Protein AF-A0A925MIE5-F1 (afdb_monomer)

Secondary structure (DSSP, 8-state):
--PPPP-------------------------TTSPP-HHHHHHHHHHHHHHHHHHHHHHHH-HHHHHHHHH-HHHHHHHHS-----TT------PPPP--STT---EEETTTTEEE-PPPP---PPPPP--GGGHHHHHHHHHHTTTT-TTT--

Sequence (154 aa):
MAAPPKDERFSNTRPFGTGHGHGHEPGHNIDPAAAENPLVGLEGAMAWQYAWTSAIALAWSDAKMKKELIDDPHRFFKVYTNYILPTGIQLTVKEMEKHDTAGDATGWDPDNKIWYLQKTELTMYIPTPPPLEQHAVALAAYSATARAYPFTGC

pLDDT: mean 75.07, std 22.18, range [30.53, 98.06]

Foldseek 3Di:
DDDDDDDDDDDDDDDDDDDDDDDDPPDPPLPLPDPDDVVLLVVLVVLVVQLVVQLVVQVVVDVVSVVCCQVPVQVSSCPPSVDHQPPPDDDHDDDDDQDPPPPQGAAADPVVRDGRHDDDDDDDDDDDQDDPVCRVVVVSSVVSVCSVPNRRRD

Mean predicted aligned error: 14.1 Å

Radius of gyration: 26.93 Å; Cα contacts (8 Å, |Δi|>4): 94; chains: 1; bounding box: 46×50×92 Å

Structure (mmCIF, N/CA/C/O backbone):
data_AF-A0A925MIE5-F1
#
_entry.id   AF-A0A925MIE5-F1
#
loop_
_atom_site.group_PDB
_atom_site.id
_atom_site.type_symbol
_atom_site.label_atom_id
_atom_site.label_alt_id
_atom_site.label_comp_id
_atom_site.label_asym_id
_atom_site.label_entity_id
_atom_site.label_seq_id
_atom_site.pdbx_PDB_ins_code
_atom_site.Cartn_x
_atom_site.Cartn_y
_atom_site.Cartn_z
_atom_site.occupancy
_atom_site.B_iso_or_equiv
_atom_site.auth_seq_id
_atom_site.auth_comp_id
_atom_site.auth_asym_id
_atom_site.auth_atom_id
_atom_site.pdbx_PDB_model_num
ATOM 1 N N . MET A 1 1 ? -20.460 16.692 -66.669 1.00 41.38 1 MET A N 1
ATOM 2 C CA . MET A 1 1 ? -20.826 15.275 -66.877 1.00 41.38 1 MET A CA 1
ATOM 3 C C . MET A 1 1 ? -19.730 14.623 -67.701 1.00 41.38 1 MET A C 1
ATOM 5 O O . MET A 1 1 ? -19.607 14.947 -68.871 1.00 41.38 1 MET A O 1
ATOM 9 N N . ALA A 1 2 ? -18.909 13.775 -67.088 1.00 40.62 2 ALA A N 1
ATOM 10 C CA . ALA A 1 2 ? -17.980 12.894 -67.787 1.00 40.62 2 ALA A CA 1
ATOM 11 C C . ALA A 1 2 ? -17.962 11.572 -67.011 1.00 40.62 2 ALA A C 1
ATOM 13 O O . ALA A 1 2 ? -17.614 11.552 -65.833 1.00 40.62 2 ALA A O 1
ATOM 14 N N . ALA A 1 3 ? -18.458 10.510 -67.640 1.00 41.94 3 ALA A N 1
ATOM 15 C CA . ALA A 1 3 ? -18.497 9.165 -67.083 1.00 41.94 3 ALA A CA 1
ATOM 16 C C . ALA A 1 3 ? -17.190 8.423 -67.423 1.00 41.94 3 ALA A C 1
ATOM 18 O O . ALA A 1 3 ? -16.730 8.544 -68.560 1.00 41.94 3 ALA A O 1
ATOM 19 N N . PRO A 1 4 ? -16.611 7.631 -66.507 1.00 56.94 4 PRO A N 1
ATOM 20 C CA . PRO A 1 4 ? -15.574 6.658 -66.846 1.00 56.94 4 PRO A CA 1
ATOM 21 C C . PRO A 1 4 ? -16.188 5.286 -67.206 1.00 56.94 4 PRO A C 1
ATOM 23 O O . PRO A 1 4 ? -17.195 4.897 -66.603 1.00 56.94 4 PRO A O 1
ATOM 26 N N . PRO A 1 5 ? -15.609 4.520 -68.152 1.00 47.88 5 PRO A N 1
ATOM 27 C CA . PRO A 1 5 ? -16.002 3.137 -68.383 1.00 47.88 5 PRO A CA 1
ATOM 28 C C . PRO A 1 5 ? -15.209 2.115 -67.541 1.00 47.88 5 PRO A C 1
ATOM 30 O O . PRO A 1 5 ? -14.056 2.319 -67.174 1.00 47.88 5 PRO A O 1
ATOM 33 N N . LYS A 1 6 ? -15.941 1.027 -67.274 1.00 41.19 6 LYS A N 1
ATOM 34 C CA . LYS A 1 6 ? -15.707 -0.274 -66.606 1.00 41.19 6 LYS A CA 1
ATOM 35 C C . LYS A 1 6 ? -14.561 -1.069 -67.283 1.00 41.19 6 LYS A C 1
ATOM 37 O O . LYS A 1 6 ? -14.204 -0.711 -68.396 1.00 41.19 6 LYS A O 1
ATOM 42 N N . ASP A 1 7 ? -13.973 -2.168 -66.807 1.00 41.94 7 ASP A N 1
ATOM 43 C CA . ASP A 1 7 ? -14.266 -3.228 -65.823 1.00 41.94 7 ASP A CA 1
ATOM 44 C C . ASP A 1 7 ? -13.000 -4.140 -65.751 1.00 41.94 7 ASP A C 1
ATOM 46 O O . ASP A 1 7 ? -12.154 -4.019 -66.631 1.00 41.94 7 ASP A O 1
ATOM 50 N N . GLU A 1 8 ? -12.929 -5.069 -64.781 1.00 42.31 8 GLU A N 1
ATOM 51 C CA . GLU A 1 8 ? -12.207 -6.383 -64.750 1.00 42.31 8 GLU A CA 1
ATOM 52 C C . GLU A 1 8 ? -11.556 -6.650 -63.371 1.00 42.31 8 GLU A C 1
ATOM 54 O O . GLU A 1 8 ? -10.466 -6.186 -63.065 1.00 42.31 8 GLU A O 1
ATOM 59 N N . ARG A 1 9 ? -12.280 -7.156 -62.363 1.00 34.22 9 ARG A N 1
ATOM 60 C CA . ARG A 1 9 ? -12.674 -8.555 -62.072 1.00 34.22 9 ARG A CA 1
ATOM 61 C C . ARG A 1 9 ? -11.533 -9.565 -61.803 1.00 34.22 9 ARG A C 1
ATOM 63 O O . ARG A 1 9 ? -10.894 -10.062 -62.712 1.00 34.22 9 ARG A O 1
ATOM 70 N N . PHE A 1 10 ? -11.493 -9.969 -60.523 1.00 32.59 10 PHE A N 1
ATOM 71 C CA . PHE A 1 10 ? -11.161 -11.283 -59.941 1.00 32.59 10 PHE A CA 1
ATOM 72 C C . PHE A 1 10 ? -9.765 -11.894 -60.151 1.00 32.59 10 PHE A C 1
A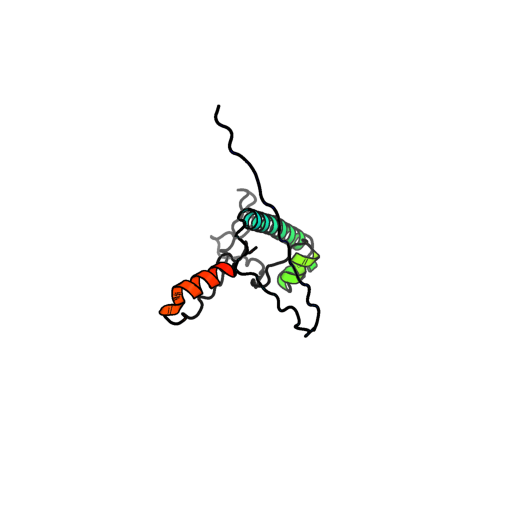TOM 74 O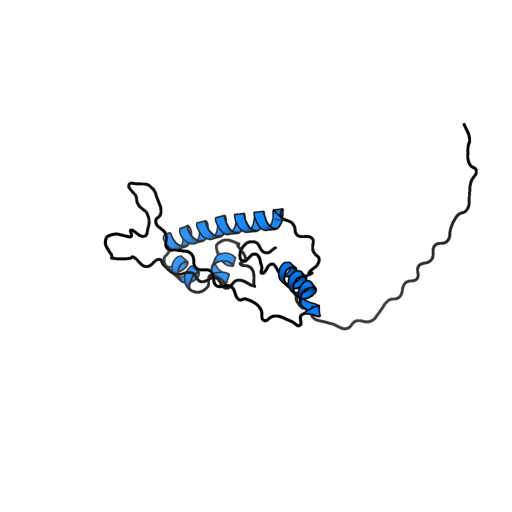 O . PHE A 1 10 ? -9.453 -12.417 -61.213 1.00 32.59 10 PHE A O 1
ATOM 81 N N . SER A 1 11 ? -9.057 -12.118 -59.037 1.00 36.72 11 SER A N 1
ATOM 82 C CA . SER A 1 11 ? -8.734 -13.495 -58.630 1.00 36.72 11 SER A CA 1
ATOM 83 C C . SER A 1 11 ? -8.420 -13.608 -57.142 1.00 36.72 11 SER A C 1
ATOM 85 O O . SER A 1 11 ? -7.746 -12.781 -56.537 1.00 36.72 11 SER A O 1
ATOM 87 N N . ASN A 1 12 ? -9.004 -14.651 -56.574 1.00 38.72 12 ASN A N 1
ATOM 88 C CA . ASN A 1 12 ? -9.113 -14.996 -55.175 1.00 38.72 12 ASN A CA 1
ATOM 89 C C . ASN A 1 12 ? -8.343 -16.311 -55.010 1.00 38.72 12 ASN A C 1
ATOM 91 O O . ASN A 1 12 ? -8.727 -17.292 -55.641 1.00 38.72 12 ASN A O 1
ATOM 95 N N . THR A 1 13 ? -7.294 -16.359 -54.190 1.00 39.31 13 THR A N 1
ATOM 96 C CA . THR A 1 13 ? -6.645 -17.631 -53.822 1.00 39.31 13 THR A CA 1
ATOM 97 C C . THR A 1 13 ? -6.030 -17.538 -52.430 1.00 39.31 13 THR A C 1
ATOM 99 O O . THR A 1 13 ? -4.982 -16.930 -52.233 1.00 39.31 13 THR A O 1
ATOM 102 N N . ARG A 1 14 ? -6.692 -18.184 -51.464 1.00 41.56 14 ARG A N 1
ATOM 103 C CA . ARG A 1 14 ? -6.049 -18.772 -50.278 1.00 41.56 14 ARG A CA 1
ATOM 104 C C . ARG A 1 14 ? -5.520 -20.162 -50.650 1.00 41.56 14 ARG A C 1
ATOM 106 O O . ARG A 1 14 ? -6.112 -20.808 -51.516 1.00 41.56 14 ARG A O 1
ATOM 113 N N . PRO A 1 15 ? -4.552 -20.689 -49.888 1.00 45.62 15 PRO A N 1
ATOM 114 C CA . PRO A 1 15 ? -4.732 -22.058 -49.417 1.00 45.62 15 PRO A CA 1
ATOM 115 C C . PRO A 1 15 ? -4.459 -22.229 -47.915 1.00 45.62 15 PRO A C 1
ATOM 117 O O . PRO A 1 15 ? -3.637 -21.549 -47.308 1.00 45.62 15 PRO A O 1
ATOM 120 N N . PHE A 1 16 ? -5.215 -23.164 -47.341 1.00 36.28 16 PHE A N 1
ATOM 121 C CA . PHE A 1 16 ? -5.100 -23.717 -45.995 1.00 36.28 16 PHE A CA 1
ATOM 122 C C . PHE A 1 16 ? -3.839 -24.584 -45.836 1.00 36.28 16 PHE A C 1
ATOM 124 O O . PHE A 1 16 ? -3.432 -25.259 -46.778 1.00 36.28 16 PHE A O 1
ATOM 131 N N . GLY A 1 17 ? -3.312 -24.661 -44.610 1.00 31.61 17 GLY A N 1
ATOM 132 C CA . GLY A 1 17 ? -2.352 -25.681 -44.185 1.00 31.61 17 GLY A CA 1
ATOM 133 C C . GLY A 1 17 ? -2.398 -25.882 -42.668 1.00 31.61 17 GLY A C 1
ATOM 134 O O . GLY A 1 17 ? -1.981 -25.014 -41.909 1.00 31.61 17 GLY A O 1
ATOM 135 N N . THR A 1 18 ? -2.954 -27.011 -42.233 1.00 40.09 18 THR A N 1
ATOM 136 C CA . THR A 1 18 ? -3.061 -27.474 -40.840 1.00 40.09 18 THR A CA 1
ATOM 137 C C . THR A 1 18 ? -1.852 -28.311 -40.408 1.00 40.09 18 THR A C 1
ATOM 139 O O . THR A 1 18 ? -1.501 -29.258 -41.105 1.00 40.09 18 THR A O 1
ATOM 142 N N . GLY A 1 19 ? -1.354 -28.061 -39.188 1.00 30.53 19 GLY A N 1
ATOM 143 C CA . GLY A 1 19 ? -0.902 -29.106 -38.255 1.00 30.53 19 GLY A CA 1
ATOM 144 C C . GLY A 1 19 ? 0.587 -29.146 -37.886 1.00 30.53 19 GLY A C 1
ATOM 145 O O . GLY A 1 19 ? 1.393 -29.604 -38.685 1.00 30.53 19 GLY A O 1
ATOM 146 N N . HIS A 1 20 ? 0.924 -28.805 -36.634 1.00 32.06 20 HIS A N 1
ATOM 147 C CA . HIS A 1 20 ? 1.464 -29.731 -35.613 1.00 32.06 20 HIS A CA 1
ATOM 148 C C . HIS A 1 20 ? 1.747 -28.978 -34.303 1.00 32.06 20 HIS A C 1
ATOM 150 O O . HIS A 1 20 ? 2.347 -27.907 -34.305 1.00 32.06 20 HIS A O 1
ATOM 156 N N . GLY A 1 21 ? 1.275 -29.532 -33.184 1.00 32.97 21 GLY A N 1
ATOM 157 C CA . GLY A 1 21 ? 1.416 -28.944 -31.857 1.00 32.97 21 GLY A CA 1
ATOM 158 C C . GLY A 1 21 ? 2.766 -29.233 -31.205 1.00 32.97 21 GLY A C 1
ATOM 159 O O . GLY A 1 21 ? 3.263 -30.358 -31.235 1.00 32.97 21 GLY A O 1
ATOM 160 N N . HIS A 1 22 ? 3.294 -28.225 -30.522 1.00 31.50 22 HIS A N 1
ATOM 161 C CA . HIS A 1 22 ? 4.168 -28.392 -29.370 1.00 31.50 22 HIS A CA 1
ATOM 162 C C . HIS A 1 22 ? 3.628 -27.507 -28.253 1.00 31.50 22 HIS A C 1
ATOM 164 O O . HIS A 1 22 ? 3.452 -26.303 -28.426 1.00 31.50 22 HIS A O 1
ATOM 170 N N . GLY A 1 23 ? 3.284 -28.153 -27.138 1.00 40.47 23 GLY A N 1
ATOM 171 C CA . GLY A 1 23 ? 2.843 -27.491 -25.924 1.00 40.47 23 GLY A CA 1
ATOM 172 C C . GLY A 1 23 ? 3.978 -26.643 -25.373 1.00 40.47 23 GLY A C 1
ATOM 173 O O . GLY A 1 23 ? 5.036 -27.162 -25.027 1.00 40.47 23 GLY A O 1
ATOM 174 N N . HIS A 1 24 ? 3.739 -25.343 -25.305 1.00 31.98 24 HIS A N 1
ATOM 175 C CA . HIS A 1 24 ? 4.486 -24.434 -24.460 1.00 31.98 24 HIS A CA 1
ATOM 176 C C . HIS A 1 24 ? 3.470 -23.877 -23.472 1.00 31.98 24 HIS A C 1
ATOM 178 O O . HIS A 1 24 ? 2.436 -23.341 -23.877 1.00 31.98 24 HIS A O 1
ATOM 184 N N . GLU A 1 25 ? 3.711 -24.109 -22.186 1.00 38.19 25 GLU A N 1
ATOM 185 C CA . GLU A 1 25 ? 2.941 -23.501 -21.107 1.00 38.19 25 GLU A CA 1
ATOM 186 C C . GLU A 1 25 ? 2.875 -21.986 -21.350 1.00 38.19 25 GLU A C 1
ATOM 188 O O . GLU A 1 25 ? 3.902 -21.393 -21.699 1.00 38.19 25 GLU A O 1
ATOM 193 N N . PRO A 1 26 ? 1.710 -21.327 -21.212 1.00 37.59 26 PRO A N 1
ATOM 194 C CA . PRO A 1 26 ? 1.666 -19.885 -21.331 1.00 37.59 26 PRO A CA 1
ATOM 195 C C . PRO A 1 26 ? 2.323 -19.302 -20.081 1.00 37.59 26 PRO A C 1
ATOM 197 O O . PRO A 1 26 ? 1.681 -19.061 -19.058 1.00 37.59 26 PRO A O 1
ATOM 200 N N . GLY A 1 27 ? 3.631 -19.067 -20.189 1.00 39.09 27 GLY A N 1
ATOM 201 C CA . GLY A 1 27 ? 4.285 -18.003 -19.454 1.00 39.09 27 GLY A CA 1
ATOM 202 C C . GLY A 1 27 ? 3.433 -16.747 -19.602 1.00 39.09 27 GLY A C 1
ATOM 203 O O . GLY A 1 27 ? 2.874 -16.480 -20.667 1.00 39.09 27 GLY A O 1
ATOM 204 N N . HIS A 1 28 ? 3.261 -16.037 -18.495 1.00 46.34 28 HIS A N 1
ATOM 205 C CA . HIS A 1 28 ? 2.482 -14.814 -18.412 1.00 46.34 28 HIS A CA 1
ATOM 206 C C . HIS A 1 28 ? 3.108 -13.768 -19.351 1.00 46.34 28 HIS A C 1
ATOM 208 O O . HIS A 1 28 ? 4.006 -13.027 -18.959 1.00 46.34 28 HIS A O 1
ATOM 214 N N . ASN A 1 29 ? 2.701 -13.778 -20.623 1.00 38.34 29 ASN A N 1
ATOM 215 C CA . ASN A 1 29 ? 3.110 -12.799 -21.618 1.00 38.34 29 ASN A CA 1
ATOM 216 C C . ASN A 1 29 ? 2.462 -11.478 -21.218 1.00 38.34 29 ASN A C 1
ATOM 218 O O . ASN A 1 29 ? 1.298 -11.230 -21.525 1.00 38.34 29 ASN A O 1
ATOM 222 N N . ILE A 1 30 ? 3.215 -10.655 -20.495 1.00 48.78 30 ILE A N 1
ATOM 223 C CA . ILE A 1 30 ? 2.904 -9.238 -20.370 1.00 48.78 30 ILE A CA 1
ATOM 224 C C . ILE A 1 30 ? 3.149 -8.657 -21.759 1.00 48.78 30 ILE A C 1
ATOM 226 O O . ILE A 1 30 ? 4.298 -8.570 -22.185 1.00 48.78 30 ILE A O 1
ATOM 230 N N . ASP A 1 31 ? 2.073 -8.371 -22.491 1.00 50.53 31 ASP A N 1
ATOM 231 C CA . ASP A 1 31 ? 2.124 -7.687 -23.782 1.00 50.53 31 ASP A CA 1
ATOM 232 C C . ASP A 1 31 ? 2.655 -6.260 -23.554 1.00 50.53 31 ASP A C 1
ATOM 234 O O . ASP A 1 31 ? 1.943 -5.434 -22.980 1.00 50.53 31 ASP A O 1
ATOM 238 N N . PRO A 1 32 ? 3.897 -5.943 -23.964 1.00 47.50 32 PRO A N 1
ATOM 239 C CA . PRO A 1 32 ? 4.496 -4.638 -23.705 1.00 47.50 32 PRO A CA 1
ATOM 240 C C . PRO A 1 32 ? 3.940 -3.536 -24.626 1.00 47.50 32 PR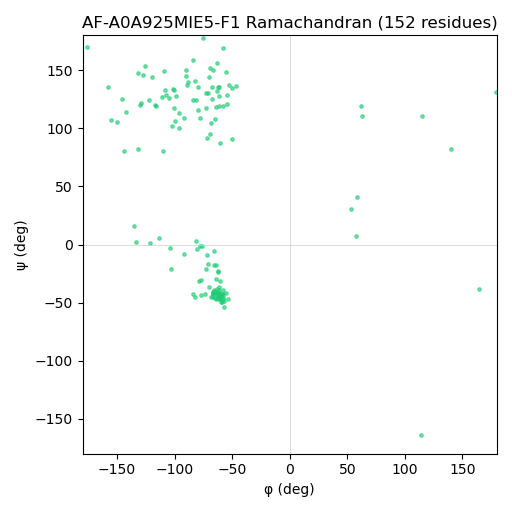O A C 1
ATOM 242 O O . PRO A 1 32 ? 4.381 -2.393 -24.524 1.00 47.50 32 PRO A O 1
ATOM 245 N N . ALA A 1 33 ? 3.031 -3.867 -25.554 1.00 44.47 33 ALA A N 1
ATOM 246 C CA . ALA A 1 33 ? 2.515 -2.960 -26.578 1.00 44.47 33 ALA A CA 1
ATOM 247 C C . ALA A 1 33 ? 1.021 -2.620 -26.424 1.00 44.47 33 ALA A C 1
ATOM 249 O O . ALA A 1 33 ? 0.469 -1.925 -27.282 1.00 44.47 33 ALA A O 1
ATOM 250 N N . ALA A 1 34 ? 0.356 -3.068 -25.353 1.00 54.62 34 ALA A N 1
ATOM 251 C CA . ALA A 1 34 ? -0.993 -2.602 -25.054 1.00 54.62 34 ALA A CA 1
ATOM 252 C C . ALA A 1 34 ? -0.952 -1.084 -24.806 1.00 54.62 34 ALA A C 1
ATOM 254 O O . ALA A 1 34 ? -0.239 -0.608 -23.926 1.00 54.62 34 ALA A O 1
ATOM 255 N N . ALA A 1 35 ? -1.680 -0.316 -25.623 1.00 56.53 35 ALA A N 1
ATOM 256 C CA . ALA A 1 35 ? -1.741 1.134 -25.489 1.00 56.53 35 ALA A CA 1
ATOM 257 C C . ALA A 1 35 ? -2.163 1.508 -24.062 1.00 56.53 35 ALA A C 1
ATOM 259 O O . ALA A 1 35 ? -3.176 1.005 -23.570 1.00 56.53 35 ALA A O 1
ATOM 260 N N . GLU A 1 36 ? -1.395 2.387 -23.411 1.00 58.44 36 GLU A N 1
ATOM 261 C CA . GLU A 1 36 ? -1.722 2.876 -22.074 1.00 58.44 36 GLU A CA 1
ATOM 262 C C . GLU A 1 36 ? -3.144 3.448 -22.076 1.00 58.44 36 GLU A C 1
ATOM 264 O O . GLU A 1 36 ? -3.464 4.368 -22.835 1.00 58.44 36 GLU A O 1
ATOM 269 N N . ASN A 1 37 ? -4.012 2.888 -21.234 1.00 68.06 37 ASN A N 1
ATOM 270 C CA . ASN A 1 37 ? -5.358 3.401 -21.047 1.00 68.06 37 ASN A CA 1
ATOM 271 C C . ASN A 1 37 ? -5.400 4.198 -19.735 1.00 68.06 37 ASN A C 1
ATOM 273 O O . ASN A 1 37 ? -5.496 3.599 -18.661 1.00 68.06 37 ASN A O 1
ATOM 277 N N . PRO A 1 38 ? -5.361 5.542 -19.786 1.00 69.12 38 PRO A N 1
ATOM 278 C CA . PRO A 1 38 ? -5.326 6.364 -18.579 1.00 69.12 38 PRO A CA 1
ATOM 279 C C . PRO A 1 38 ? -6.580 6.194 -17.710 1.00 69.12 38 PRO A C 1
ATOM 281 O O . PRO A 1 38 ? -6.523 6.436 -16.505 1.00 69.12 38 PRO A O 1
ATOM 284 N N . LEU A 1 39 ? -7.701 5.748 -18.292 1.00 75.69 39 LEU A N 1
ATOM 285 C CA . LEU A 1 39 ? -8.916 5.455 -17.535 1.00 75.69 39 LEU A CA 1
ATOM 286 C C . LEU A 1 39 ? -8.745 4.214 -16.655 1.00 75.69 39 LEU A C 1
ATOM 288 O O . LEU A 1 39 ? -9.207 4.229 -15.522 1.00 75.69 39 LEU A O 1
ATOM 292 N N . VAL A 1 40 ? -8.015 3.195 -17.117 1.00 74.31 40 VAL A N 1
ATOM 293 C CA . VAL A 1 40 ? -7.740 1.986 -16.321 1.00 74.31 40 VAL A CA 1
ATOM 294 C C . VAL A 1 40 ? -6.849 2.324 -15.124 1.00 74.31 40 VAL A C 1
ATOM 296 O O . VAL A 1 40 ? -7.117 1.885 -14.008 1.00 74.31 40 VAL A O 1
ATOM 299 N N . GLY A 1 41 ? -5.845 3.186 -15.316 1.00 74.44 41 GLY A N 1
ATOM 300 C CA . GLY A 1 41 ? -5.021 3.686 -14.211 1.00 74.44 41 GLY A CA 1
ATOM 301 C C . GLY A 1 41 ? -5.831 4.473 -13.170 1.00 74.44 41 GLY A C 1
ATOM 302 O O . GLY A 1 41 ? -5.612 4.320 -11.966 1.00 74.44 41 GLY A O 1
ATOM 303 N N . LEU A 1 42 ? -6.804 5.279 -13.617 1.00 80.94 42 LEU A N 1
ATOM 304 C CA . LEU A 1 42 ? -7.720 6.005 -12.731 1.00 80.94 42 LEU A CA 1
ATOM 305 C C . LEU A 1 42 ? -8.673 5.061 -11.983 1.00 80.94 42 LEU A C 1
ATOM 307 O O . LEU A 1 42 ? -8.851 5.206 -10.773 1.00 80.94 42 LEU A O 1
ATOM 311 N N . GLU A 1 43 ? -9.256 4.084 -12.677 1.00 83.69 43 GLU A N 1
ATOM 312 C CA . GLU A 1 43 ? -10.109 3.053 -12.078 1.00 83.69 43 GLU A CA 1
ATOM 313 C C . GLU A 1 43 ? -9.349 2.264 -11.006 1.00 83.69 43 GLU A C 1
ATOM 315 O O . GLU A 1 43 ? -9.869 2.073 -9.905 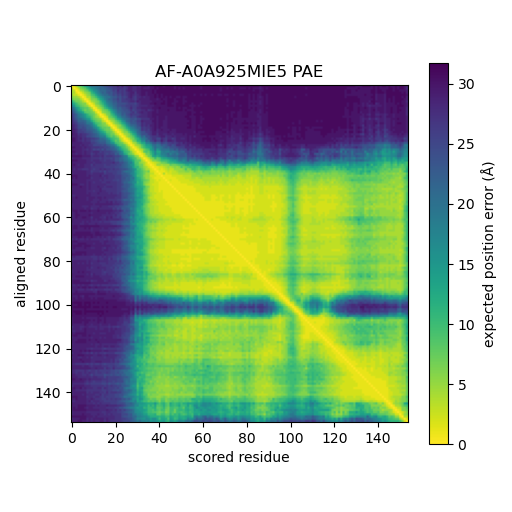1.00 83.69 43 GLU A O 1
ATOM 320 N N . GLY A 1 44 ? -8.094 1.890 -11.277 1.00 83.38 44 GLY A N 1
ATOM 321 C CA . GLY A 1 44 ? -7.211 1.239 -10.309 1.00 83.38 44 GLY A CA 1
ATOM 322 C C . GLY A 1 44 ? -6.950 2.102 -9.072 1.00 83.38 44 GLY A C 1
ATOM 323 O O . GLY A 1 44 ? -7.081 1.623 -7.943 1.00 83.38 44 GLY A O 1
ATOM 324 N N . ALA A 1 45 ? -6.671 3.396 -9.260 1.00 83.56 45 ALA A N 1
ATOM 325 C CA . ALA A 1 45 ? -6.477 4.330 -8.151 1.00 83.56 45 ALA A CA 1
ATOM 326 C C . ALA A 1 45 ? -7.735 4.461 -7.272 1.00 83.56 45 ALA A C 1
ATOM 328 O O . ALA A 1 45 ? -7.640 4.451 -6.042 1.00 83.56 45 ALA A O 1
ATOM 329 N N . MET A 1 46 ? -8.918 4.548 -7.887 1.00 88.56 46 MET A N 1
ATOM 330 C CA . MET A 1 46 ? -10.191 4.600 -7.162 1.00 88.56 46 MET A CA 1
ATOM 331 C C . MET A 1 46 ? -10.475 3.284 -6.432 1.00 88.56 46 MET A C 1
ATOM 333 O O . MET A 1 46 ? -10.839 3.298 -5.255 1.00 88.56 46 MET A O 1
ATOM 337 N N . ALA A 1 47 ? -10.268 2.144 -7.094 1.00 90.62 47 ALA A N 1
ATOM 338 C CA . ALA A 1 47 ? -10.440 0.826 -6.493 1.00 90.62 47 ALA A CA 1
ATOM 339 C C . ALA A 1 47 ? -9.534 0.650 -5.265 1.00 90.62 47 ALA A C 1
ATOM 341 O O . ALA A 1 47 ? -10.002 0.190 -4.222 1.00 90.62 47 ALA A O 1
ATOM 342 N N . TRP A 1 48 ? -8.278 1.100 -5.345 1.00 91.25 48 TRP A N 1
ATOM 343 C CA . TRP A 1 48 ? -7.363 1.115 -4.206 1.00 91.25 48 TRP A CA 1
ATOM 344 C C . TRP A 1 48 ? -7.881 1.982 -3.051 1.00 91.25 48 TRP A C 1
ATOM 346 O O . TRP A 1 48 ? -7.878 1.531 -1.906 1.00 91.25 48 TRP A O 1
ATOM 356 N N . GLN A 1 49 ? -8.371 3.196 -3.325 1.00 92.19 49 GLN A N 1
ATOM 357 C CA . GLN A 1 49 ? -8.928 4.077 -2.287 1.00 92.19 49 GLN A CA 1
ATOM 358 C C . GLN A 1 49 ? -10.094 3.415 -1.536 1.00 92.19 49 GLN A C 1
ATOM 360 O O . GLN A 1 49 ? -10.126 3.434 -0.299 1.00 92.19 49 GLN A O 1
ATOM 365 N N . TYR A 1 50 ? -11.026 2.787 -2.258 1.00 93.88 50 TYR A N 1
ATOM 366 C CA . TYR A 1 50 ? -12.143 2.060 -1.647 1.00 93.88 50 TYR A CA 1
ATOM 367 C C . TYR A 1 50 ? -11.679 0.828 -0.868 1.00 93.88 50 TYR A C 1
ATOM 369 O O . TYR A 1 50 ? -12.148 0.580 0.246 1.00 93.88 50 TYR A O 1
ATOM 377 N N . ALA A 1 51 ? -10.737 0.069 -1.423 1.00 95.62 51 ALA A N 1
ATOM 378 C CA . ALA A 1 51 ? -10.210 -1.125 -0.785 1.00 95.62 51 ALA A CA 1
ATOM 379 C C . ALA A 1 51 ? -9.474 -0.789 0.519 1.00 95.62 51 ALA A C 1
ATOM 381 O O . ALA A 1 51 ? -9.725 -1.419 1.546 1.00 95.62 51 ALA A O 1
ATOM 382 N N . TRP A 1 52 ? -8.606 0.226 0.504 1.00 95.25 52 TRP A N 1
ATOM 383 C CA . TRP A 1 52 ? -7.830 0.647 1.670 1.00 95.25 52 TRP A CA 1
ATOM 384 C C . TRP A 1 52 ? -8.720 1.185 2.795 1.00 95.25 52 TRP A C 1
ATOM 386 O O . TRP A 1 52 ? -8.582 0.777 3.948 1.00 95.25 52 TRP A O 1
ATOM 396 N N . THR A 1 53 ? -9.688 2.047 2.473 1.00 96.25 53 THR A N 1
ATOM 397 C CA . THR A 1 53 ? -10.637 2.572 3.473 1.00 96.25 53 THR A CA 1
ATOM 398 C C . THR A 1 53 ? -11.510 1.469 4.077 1.00 96.25 53 THR A C 1
ATOM 400 O O . THR A 1 53 ? -11.718 1.449 5.291 1.00 96.25 53 THR A O 1
ATOM 403 N N . SER A 1 54 ? -11.941 0.499 3.266 1.00 97.56 54 SER A N 1
ATOM 404 C CA . SER A 1 54 ? -12.663 -0.688 3.746 1.00 97.56 54 SER A CA 1
ATOM 405 C C . SER A 1 54 ? -11.791 -1.561 4.652 1.00 97.56 54 SER A C 1
ATOM 407 O O . SER A 1 54 ? -12.255 -2.023 5.693 1.00 97.56 54 SER A O 1
ATOM 409 N N . ALA A 1 55 ? -10.516 -1.750 4.302 1.00 97.69 55 ALA A N 1
ATOM 410 C CA . ALA A 1 55 ? -9.566 -2.502 5.117 1.00 97.69 55 ALA A CA 1
ATOM 411 C C . ALA A 1 55 ? -9.350 -1.858 6.494 1.00 97.69 55 ALA A C 1
ATOM 413 O O . ALA A 1 55 ? -9.370 -2.564 7.502 1.00 97.69 55 ALA A O 1
ATOM 414 N N . ILE A 1 56 ? -9.225 -0.526 6.551 1.00 96.56 56 ILE A N 1
ATOM 415 C CA . ILE A 1 56 ? -9.146 0.222 7.815 1.00 96.56 56 ILE A CA 1
ATOM 416 C C . ILE A 1 56 ? -10.404 -0.014 8.658 1.00 96.56 56 ILE A C 1
ATOM 418 O O . ILE A 1 56 ? -10.296 -0.371 9.831 1.00 96.56 56 ILE A O 1
ATOM 422 N N . ALA A 1 57 ? -11.593 0.139 8.067 1.00 97.88 57 ALA A N 1
ATOM 423 C CA . ALA A 1 57 ? -12.854 -0.059 8.780 1.00 97.88 57 ALA A CA 1
ATOM 424 C C . ALA A 1 57 ? -12.977 -1.486 9.346 1.00 97.88 57 ALA A C 1
ATOM 426 O O . ALA A 1 57 ? -13.332 -1.664 10.513 1.00 97.88 57 ALA A O 1
ATOM 427 N N . LEU A 1 58 ? -12.613 -2.500 8.553 1.00 97.94 58 LEU A N 1
ATOM 428 C CA . LEU A 1 58 ? -12.594 -3.898 8.987 1.00 97.94 58 LEU A CA 1
ATOM 429 C C . LEU A 1 58 ? -11.598 -4.125 10.131 1.00 97.94 58 LEU A C 1
ATOM 431 O O . LEU A 1 58 ? -11.960 -4.731 11.141 1.00 97.94 58 LEU A O 1
ATOM 435 N N . ALA A 1 59 ? -10.382 -3.589 10.019 1.00 97.56 59 ALA A N 1
ATOM 436 C CA . ALA A 1 59 ? -9.351 -3.700 11.048 1.00 97.56 59 ALA A CA 1
ATOM 437 C C . ALA A 1 59 ? -9.728 -2.998 12.366 1.00 97.56 59 ALA A C 1
ATOM 439 O O . ALA A 1 59 ? -9.289 -3.420 13.438 1.00 97.56 59 ALA A O 1
ATOM 440 N N . TRP A 1 60 ? -10.537 -1.937 12.315 1.00 95.81 60 TRP A N 1
ATOM 441 C CA . TRP A 1 60 ? -11.092 -1.297 13.512 1.00 95.81 60 TRP A CA 1
ATOM 442 C C . TRP A 1 60 ? -12.252 -2.088 14.123 1.00 95.81 60 TRP A C 1
ATOM 444 O O . TRP A 1 60 ? -12.437 -2.044 15.337 1.00 95.81 60 TRP A O 1
ATOM 454 N N . SER A 1 61 ? -13.018 -2.812 13.304 1.00 97.44 61 SER A N 1
ATOM 455 C CA . SER A 1 61 ? -14.184 -3.578 13.760 1.00 97.44 61 SER A CA 1
ATOM 456 C C . SER A 1 61 ? -13.842 -4.918 14.423 1.00 97.44 61 SER A C 1
ATOM 458 O O . SER A 1 61 ? -14.567 -5.351 15.317 1.00 97.44 61 SER A O 1
ATOM 460 N N . ASP A 1 62 ? -12.749 -5.571 14.011 1.00 97.31 62 ASP A N 1
ATOM 461 C CA . ASP A 1 62 ? -12.360 -6.900 14.493 1.00 97.31 62 ASP A CA 1
ATOM 462 C C . ASP A 1 62 ? -10.828 -7.039 14.575 1.00 97.31 62 ASP A C 1
ATOM 464 O O . ASP A 1 62 ? -10.098 -6.868 13.594 1.00 97.31 62 ASP A O 1
ATOM 468 N N . ALA A 1 63 ? -10.331 -7.415 15.757 1.00 96.88 63 ALA A N 1
ATOM 469 C CA . ALA A 1 63 ? -8.911 -7.654 16.001 1.00 96.88 63 ALA A CA 1
ATOM 470 C C . ALA A 1 63 ? -8.336 -8.783 15.127 1.00 96.88 63 ALA A C 1
ATOM 472 O O . ALA A 1 63 ? -7.163 -8.723 14.745 1.00 96.88 63 ALA A O 1
ATOM 473 N N . LYS A 1 64 ? -9.144 -9.790 14.767 1.00 97.12 64 LYS A N 1
ATOM 474 C CA . LYS A 1 64 ? -8.730 -10.850 13.841 1.00 97.12 64 LYS A CA 1
ATOM 475 C C . LYS A 1 64 ? -8.498 -10.293 12.438 1.00 97.12 64 LYS A C 1
ATOM 477 O O . LYS A 1 64 ? -7.508 -10.655 11.810 1.00 97.12 64 LYS A O 1
ATOM 482 N N . MET A 1 65 ? -9.361 -9.388 11.974 1.00 97.81 65 MET A N 1
ATOM 483 C CA . MET A 1 65 ? -9.201 -8.728 10.673 1.00 97.81 65 MET A CA 1
ATOM 484 C C . MET A 1 65 ? -7.960 -7.846 10.649 1.00 97.81 65 MET A C 1
ATOM 486 O O . MET A 1 65 ? -7.203 -7.892 9.683 1.00 97.81 65 MET A O 1
ATOM 490 N N . LYS A 1 66 ? -7.695 -7.108 11.734 1.00 97.88 66 LYS A N 1
ATOM 491 C CA . LYS A 1 66 ? -6.447 -6.348 11.874 1.00 97.88 66 LYS A CA 1
ATOM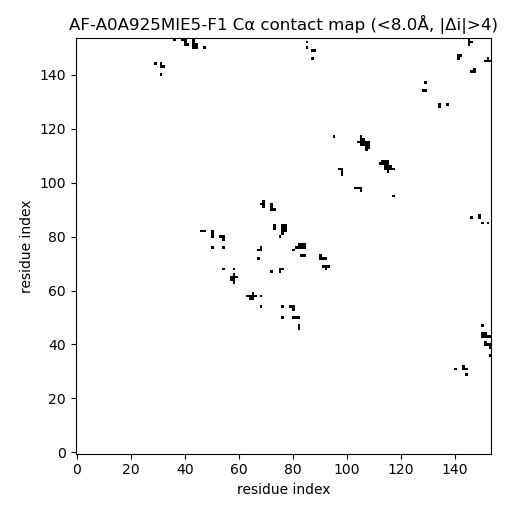 492 C C . LYS A 1 66 ? -5.220 -7.253 11.750 1.00 97.88 66 LYS A C 1
ATOM 494 O O . LYS A 1 66 ? -4.301 -6.932 11.003 1.00 97.88 66 LYS A O 1
ATOM 499 N N . LYS A 1 67 ? -5.212 -8.380 12.469 1.00 97.44 67 LYS A N 1
ATOM 500 C CA . LYS A 1 67 ? -4.106 -9.340 12.423 1.00 97.44 67 LYS A CA 1
ATOM 501 C C . LYS A 1 67 ? -3.909 -9.911 11.018 1.00 97.44 67 LYS A C 1
ATOM 503 O O . LYS A 1 67 ? -2.788 -9.904 10.531 1.00 97.44 67 LYS A O 1
ATOM 508 N N . GLU A 1 68 ? -4.982 -10.339 10.358 1.00 97.50 68 GLU A N 1
ATOM 509 C CA . GLU A 1 68 ? -4.914 -10.876 8.993 1.00 97.50 68 GLU A CA 1
ATOM 510 C C . GLU A 1 68 ? -4.390 -9.831 7.993 1.00 97.50 68 GLU A C 1
ATOM 512 O O . GLU A 1 68 ? -3.553 -10.154 7.156 1.00 97.50 68 GLU A O 1
ATOM 517 N N . LEU A 1 69 ? -4.830 -8.570 8.108 1.00 97.88 69 LEU A N 1
ATOM 518 C CA . LEU A 1 69 ? -4.355 -7.468 7.265 1.00 97.88 69 LEU A CA 1
ATOM 519 C C . LEU A 1 69 ? -2.849 -7.213 7.426 1.00 97.88 69 LEU A C 1
ATOM 521 O O . LEU A 1 69 ? -2.193 -6.857 6.452 1.00 97.88 69 LEU A O 1
ATOM 525 N N . ILE A 1 70 ? -2.312 -7.363 8.639 1.00 97.50 70 ILE A N 1
ATOM 526 C CA . ILE A 1 70 ? -0.880 -7.190 8.921 1.00 97.50 70 ILE A CA 1
ATOM 527 C C . ILE A 1 70 ? -0.074 -8.411 8.454 1.00 97.50 70 ILE A C 1
ATOM 529 O O . ILE A 1 70 ? 0.988 -8.238 7.858 1.00 97.50 70 ILE A O 1
ATOM 533 N N . ASP A 1 71 ? -0.573 -9.623 8.709 1.00 97.25 71 ASP A N 1
ATOM 534 C CA . ASP A 1 71 ? 0.146 -10.874 8.441 1.00 97.25 71 ASP A CA 1
ATOM 535 C C . ASP A 1 71 ? 0.200 -11.213 6.937 1.00 97.25 71 ASP A C 1
ATOM 537 O O . ASP A 1 71 ? 1.249 -11.624 6.439 1.00 97.25 71 ASP A O 1
ATOM 541 N N . ASP A 1 72 ? -0.909 -11.042 6.204 1.00 96.38 72 ASP A N 1
ATOM 542 C CA . ASP A 1 72 ? -0.995 -11.319 4.761 1.00 96.38 72 ASP A CA 1
ATOM 543 C C . ASP A 1 72 ? -1.909 -10.302 4.044 1.00 96.38 72 ASP A C 1
ATOM 545 O O . ASP A 1 72 ? -3.074 -10.589 3.731 1.00 96.38 72 ASP A O 1
ATOM 549 N N . PRO A 1 73 ? -1.389 -9.096 3.735 1.00 95.88 73 PRO A N 1
ATOM 550 C CA . PRO A 1 73 ? -2.161 -8.065 3.050 1.00 95.88 73 PRO A CA 1
ATOM 551 C C . PRO A 1 73 ? -2.695 -8.532 1.688 1.00 95.88 73 PRO A C 1
ATOM 553 O O . PRO A 1 73 ? -3.833 -8.234 1.333 1.00 95.88 73 PRO A O 1
ATOM 556 N N . HIS A 1 74 ? -1.903 -9.296 0.925 1.00 93.69 74 HIS A N 1
ATOM 557 C CA . HIS A 1 74 ? -2.285 -9.796 -0.404 1.00 93.69 74 HIS A CA 1
ATOM 558 C C . HIS A 1 74 ? -3.548 -10.644 -0.345 1.00 93.69 74 HIS A C 1
ATOM 560 O O . HIS A 1 74 ? -4.511 -10.397 -1.082 1.00 93.69 74 HIS A O 1
ATOM 566 N N . ARG A 1 75 ? -3.577 -11.611 0.571 1.00 95.38 75 ARG A N 1
ATOM 567 C CA . ARG A 1 75 ? -4.773 -12.413 0.809 1.00 95.38 75 ARG A CA 1
ATOM 568 C C . ARG A 1 75 ? -5.911 -11.571 1.371 1.00 95.38 75 ARG A C 1
ATOM 570 O O . ARG A 1 75 ? -7.046 -11.751 0.927 1.00 95.38 75 ARG A O 1
ATOM 577 N N . PHE A 1 76 ? -5.628 -10.668 2.310 1.00 97.62 76 PHE A N 1
ATOM 578 C CA . PHE A 1 76 ? -6.650 -9.839 2.941 1.00 97.62 76 PHE A CA 1
ATOM 579 C C . PHE A 1 76 ? -7.439 -9.026 1.907 1.00 97.62 76 PHE A C 1
ATOM 581 O O . PHE A 1 76 ? -8.666 -9.135 1.847 1.00 97.62 76 PHE A O 1
ATOM 588 N N . PHE A 1 77 ? -6.751 -8.262 1.053 1.00 96.19 77 PHE A N 1
ATOM 589 C CA . PHE A 1 77 ? -7.404 -7.437 0.031 1.00 96.19 77 PHE A CA 1
ATOM 590 C C . PHE A 1 77 ? -8.208 -8.292 -0.953 1.00 96.19 77 PHE A C 1
ATOM 592 O O . PHE A 1 77 ? -9.365 -7.989 -1.257 1.00 96.19 77 PHE A O 1
ATOM 599 N N . LYS A 1 78 ? -7.653 -9.433 -1.370 1.00 95.12 78 LYS A N 1
ATOM 600 C CA . LYS A 1 78 ? -8.345 -10.342 -2.285 1.00 95.12 78 LYS A CA 1
ATOM 601 C C . LYS A 1 78 ? -9.642 -10.897 -1.688 1.00 95.12 78 LYS A C 1
ATOM 603 O O . LYS A 1 78 ? -10.647 -10.972 -2.388 1.00 95.12 78 LYS A O 1
ATOM 608 N N . VAL A 1 79 ? -9.617 -11.317 -0.423 1.00 97.12 79 VAL A N 1
ATOM 609 C CA . VAL A 1 79 ? -10.737 -12.026 0.219 1.00 97.12 79 VAL A CA 1
ATOM 610 C C . VAL A 1 79 ? -11.798 -11.069 0.759 1.00 97.12 79 VAL A C 1
ATOM 612 O O . VAL A 1 79 ? -12.985 -11.346 0.605 1.00 97.12 79 VAL A O 1
ATOM 615 N N . TYR A 1 80 ? -11.395 -9.966 1.394 1.00 96.94 80 TYR A N 1
ATOM 616 C CA . TYR A 1 80 ? -12.318 -9.128 2.168 1.00 96.94 80 TYR A CA 1
ATOM 617 C C . TYR A 1 80 ? -12.735 -7.838 1.467 1.00 96.94 80 TYR A C 1
ATOM 619 O O . TYR A 1 80 ? -13.774 -7.281 1.811 1.00 96.94 80 TYR A O 1
ATOM 627 N N . THR A 1 81 ? -11.963 -7.360 0.490 1.00 94.81 81 THR A N 1
ATOM 628 C CA . THR A 1 81 ? -12.277 -6.111 -0.226 1.00 94.81 81 THR A CA 1
ATOM 629 C C . THR A 1 81 ? -12.445 -6.307 -1.731 1.00 94.81 81 THR A C 1
ATOM 631 O O . THR A 1 81 ? -12.728 -5.344 -2.439 1.00 94.81 81 THR A O 1
ATOM 634 N N . ASN A 1 82 ? -12.320 -7.551 -2.217 1.00 93.25 82 ASN A N 1
ATOM 635 C CA . ASN A 1 82 ? -12.365 -7.909 -3.638 1.00 93.25 82 ASN A CA 1
ATOM 636 C C . ASN A 1 82 ? -11.369 -7.094 -4.488 1.00 93.25 82 ASN A C 1
ATOM 638 O O . ASN A 1 82 ? -11.615 -6.808 -5.659 1.00 93.25 82 ASN A O 1
ATOM 642 N N . TYR A 1 83 ? -10.244 -6.707 -3.884 1.00 92.81 83 TYR A N 1
ATOM 643 C CA . TYR A 1 83 ? -9.180 -5.961 -4.541 1.00 92.81 83 TYR A CA 1
ATOM 644 C C . TYR A 1 83 ? -7.953 -6.851 -4.698 1.00 92.81 83 TYR A C 1
ATOM 646 O O . TYR A 1 83 ? -7.460 -7.437 -3.735 1.00 92.81 83 TYR A O 1
ATOM 654 N N . ILE A 1 84 ? -7.445 -6.960 -5.921 1.00 90.50 84 ILE A N 1
ATOM 655 C CA . ILE A 1 84 ? -6.244 -7.741 -6.205 1.00 90.50 84 ILE A CA 1
ATOM 656 C C . ILE A 1 84 ? -5.066 -6.775 -6.210 1.00 90.50 84 ILE A C 1
ATOM 658 O O . ILE A 1 84 ? -4.968 -5.916 -7.081 1.00 90.50 84 ILE A O 1
ATOM 662 N N . LEU A 1 85 ? -4.170 -6.921 -5.234 1.00 87.94 85 LEU A N 1
ATOM 663 C CA . LEU A 1 85 ? -2.911 -6.186 -5.241 1.00 87.94 85 LEU A CA 1
ATOM 664 C C . LEU A 1 85 ? -2.078 -6.595 -6.470 1.00 87.94 85 LEU A C 1
ATOM 666 O O . LEU A 1 85 ? -1.911 -7.795 -6.713 1.00 87.94 85 LEU A O 1
ATOM 670 N N . PRO A 1 86 ? -1.535 -5.629 -7.234 1.00 83.25 86 PRO A N 1
ATOM 671 C CA . PRO A 1 86 ? -0.619 -5.928 -8.327 1.00 83.25 86 PRO A CA 1
ATOM 672 C C . PRO A 1 86 ? 0.550 -6.816 -7.879 1.00 83.25 86 PRO A C 1
ATOM 674 O O . PRO A 1 86 ? 1.163 -6.592 -6.834 1.00 83.25 86 PRO A O 1
ATOM 677 N N . THR A 1 87 ? 0.896 -7.810 -8.698 1.00 77.44 87 THR A N 1
ATOM 678 C CA . THR A 1 87 ? 1.901 -8.843 -8.376 1.00 77.44 87 THR A CA 1
ATOM 679 C C . THR A 1 87 ? 3.308 -8.286 -8.144 1.00 77.44 87 THR A C 1
ATOM 681 O O . THR A 1 87 ? 4.116 -8.910 -7.462 1.00 77.44 87 THR A O 1
ATOM 684 N N . GLY A 1 88 ? 3.612 -7.106 -8.691 1.00 77.31 88 GLY A N 1
ATOM 685 C CA . GLY A 1 88 ? 4.886 -6.410 -8.504 1.00 77.31 88 GLY A CA 1
ATOM 686 C C . GLY A 1 88 ? 5.015 -5.631 -7.191 1.00 77.31 88 GLY A C 1
ATOM 687 O O . GLY A 1 88 ? 6.082 -5.065 -6.949 1.00 77.31 88 GLY A O 1
ATOM 688 N N . ILE A 1 89 ? 3.966 -5.576 -6.363 1.00 81.69 89 ILE A N 1
ATOM 689 C CA . ILE A 1 89 ? 3.938 -4.804 -5.115 1.00 81.69 89 ILE A CA 1
ATOM 690 C C . ILE A 1 89 ? 4.074 -5.738 -3.918 1.00 81.69 89 ILE A C 1
ATOM 692 O O . ILE A 1 89 ? 3.256 -6.631 -3.704 1.00 81.69 89 ILE A O 1
ATOM 696 N N . GLN A 1 90 ? 5.047 -5.454 -3.059 1.00 87.44 90 GLN A N 1
ATOM 697 C CA . GLN A 1 90 ? 5.065 -5.974 -1.697 1.00 87.44 90 GLN A CA 1
ATOM 698 C C . GLN A 1 90 ? 4.475 -4.917 -0.762 1.00 87.44 90 GLN A C 1
ATOM 700 O O . GLN A 1 90 ? 5.155 -3.964 -0.386 1.00 87.44 90 GLN A O 1
ATOM 705 N N . LEU A 1 91 ? 3.207 -5.078 -0.380 1.00 90.31 91 LEU A N 1
ATOM 706 C CA . LEU A 1 91 ? 2.593 -4.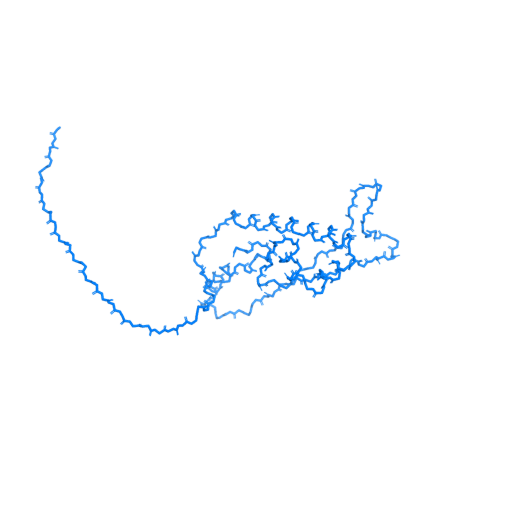223 0.633 1.00 90.31 91 LEU A CA 1
ATOM 707 C C . LEU A 1 91 ? 3.029 -4.695 2.025 1.00 90.31 91 LEU A C 1
ATOM 709 O O . LEU A 1 91 ? 3.040 -5.893 2.304 1.00 90.31 91 LEU A O 1
ATOM 713 N N . THR A 1 92 ? 3.387 -3.751 2.893 1.00 93.25 92 THR A N 1
ATOM 714 C CA . THR A 1 92 ? 3.628 -3.993 4.321 1.00 93.25 92 THR A CA 1
ATOM 715 C C . THR A 1 92 ? 2.694 -3.090 5.110 1.00 93.25 92 THR A C 1
ATOM 717 O O . THR A 1 92 ? 2.716 -1.875 4.918 1.00 93.25 92 THR A O 1
ATOM 720 N N . VAL A 1 93 ? 1.881 -3.670 5.991 1.00 93.88 93 VAL A N 1
ATOM 721 C CA . VAL A 1 93 ? 0.979 -2.923 6.874 1.00 93.88 93 VAL A CA 1
ATOM 722 C C . VAL A 1 93 ? 1.527 -2.995 8.292 1.00 93.88 93 VAL A C 1
ATOM 724 O O . VAL A 1 93 ? 1.843 -4.074 8.786 1.00 93.88 93 VAL A O 1
ATOM 727 N N . LYS A 1 94 ? 1.659 -1.841 8.943 1.00 91.56 94 LYS A N 1
ATOM 728 C CA . LYS A 1 94 ? 2.090 -1.725 10.338 1.00 91.56 94 LYS A CA 1
ATOM 729 C C . LYS A 1 94 ? 1.074 -0.890 11.097 1.00 91.56 94 LYS A C 1
ATOM 731 O O . LYS A 1 94 ? 0.481 0.031 10.536 1.00 91.56 94 LYS A O 1
ATOM 736 N N . GLU A 1 95 ? 0.868 -1.223 12.364 1.00 89.44 95 GLU A N 1
ATOM 737 C CA . GLU A 1 95 ? 0.092 -0.360 13.246 1.00 89.44 95 GLU A CA 1
ATOM 738 C C . GLU A 1 95 ? 0.895 0.911 13.540 1.00 89.44 95 GLU A C 1
ATOM 740 O O . GLU A 1 95 ? 2.122 0.881 13.625 1.00 89.44 95 GLU A O 1
ATOM 745 N N . MET A 1 96 ? 0.193 2.035 13.648 1.00 83.56 96 MET A N 1
ATOM 746 C CA . MET A 1 96 ? 0.819 3.315 13.947 1.00 83.56 96 MET A CA 1
ATOM 747 C C . MET A 1 96 ? 1.362 3.291 15.375 1.00 83.56 96 MET A C 1
ATOM 749 O O . MET A 1 96 ? 0.616 3.034 16.323 1.00 83.56 96 MET A O 1
ATOM 753 N N . GLU A 1 97 ? 2.650 3.579 15.536 1.00 73.69 97 GLU A N 1
ATOM 754 C CA . GLU A 1 97 ? 3.243 3.749 16.859 1.00 73.69 97 GLU A CA 1
ATOM 755 C C . GLU A 1 97 ? 2.732 5.053 17.480 1.00 73.69 97 GLU A C 1
ATOM 757 O O . GLU A 1 97 ? 2.764 6.112 16.847 1.00 73.69 97 GLU A O 1
ATOM 762 N N . LYS A 1 98 ? 2.254 4.987 18.727 1.00 66.50 98 LYS A N 1
ATOM 763 C CA . LYS A 1 98 ? 1.942 6.194 19.497 1.00 66.50 98 LYS A CA 1
ATOM 764 C C . LYS A 1 98 ? 3.256 6.845 19.908 1.00 66.50 98 LYS A C 1
ATOM 766 O O . LYS A 1 98 ? 4.023 6.252 20.661 1.00 66.50 98 LYS A O 1
ATOM 771 N N . HIS A 1 99 ? 3.509 8.061 19.439 1.00 58.41 99 HIS A N 1
ATOM 772 C CA . HIS A 1 99 ? 4.606 8.862 19.973 1.00 58.41 99 HIS A CA 1
ATOM 773 C C . HIS A 1 99 ? 4.180 9.505 21.303 1.00 58.41 99 HIS A C 1
ATOM 775 O O . HIS A 1 99 ? 3.285 10.345 21.330 1.00 58.41 99 HIS A O 1
ATOM 781 N N . ASP A 1 100 ? 4.840 9.121 22.401 1.00 49.28 100 ASP A N 1
ATOM 782 C CA . ASP A 1 100 ? 4.609 9.659 23.758 1.00 49.28 100 ASP A CA 1
ATOM 783 C C . ASP A 1 100 ? 5.260 11.040 23.994 1.00 49.28 100 ASP A C 1
ATOM 785 O O . ASP A 1 100 ? 5.142 11.629 25.071 1.00 49.28 100 ASP A O 1
ATOM 789 N N . THR A 1 101 ? 5.967 11.596 23.008 1.00 51.09 101 THR A N 1
ATOM 790 C CA . THR A 1 101 ? 6.566 12.930 23.121 1.00 51.09 101 THR A CA 1
ATOM 791 C C . THR A 1 101 ? 5.500 14.000 22.925 1.00 51.09 101 THR A C 1
ATOM 793 O O . THR A 1 101 ? 5.017 14.205 21.813 1.00 51.09 101 THR A O 1
ATOM 796 N N . ALA A 1 102 ? 5.154 14.685 24.020 1.00 43.62 102 ALA A N 1
ATOM 797 C CA . ALA A 1 102 ? 4.238 15.822 24.080 1.00 43.62 102 ALA A CA 1
ATOM 798 C C . ALA A 1 102 ? 4.599 16.901 23.036 1.00 43.62 102 ALA A C 1
ATOM 800 O O . ALA A 1 102 ? 5.413 17.783 23.298 1.00 43.62 102 ALA A O 1
ATOM 801 N N . GLY A 1 103 ? 4.026 16.806 21.836 1.00 53.97 103 GLY A N 1
ATOM 802 C CA . GLY A 1 103 ? 4.293 17.732 20.733 1.00 53.97 103 GLY A CA 1
ATOM 803 C C . GLY A 1 103 ? 3.836 17.223 19.366 1.00 53.97 103 GLY A C 1
ATOM 804 O O . GLY 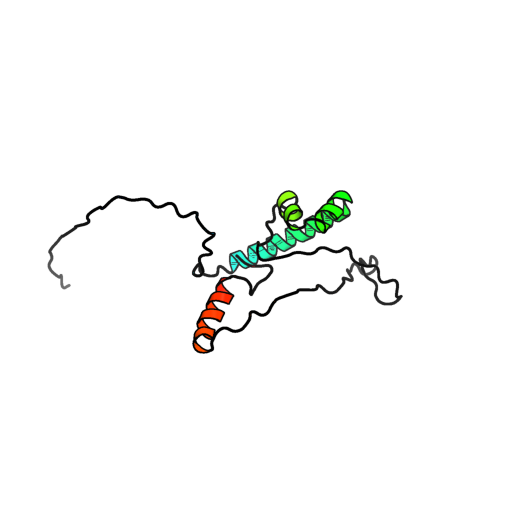A 1 103 ? 3.253 17.995 18.613 1.00 53.97 103 GLY A O 1
ATOM 805 N N . ASP A 1 104 ? 3.998 15.927 19.090 1.00 60.12 104 ASP A N 1
ATOM 806 C CA . ASP A 1 104 ? 3.574 15.307 17.828 1.00 60.12 104 ASP A CA 1
ATOM 807 C C . ASP A 1 104 ? 2.385 14.379 18.086 1.00 60.12 104 ASP A C 1
ATOM 809 O O . ASP A 1 104 ? 2.526 13.163 18.238 1.00 60.12 104 ASP A O 1
ATOM 813 N N . ALA A 1 105 ? 1.190 14.965 18.186 1.00 62.91 105 ALA A N 1
ATOM 814 C CA . ALA A 1 105 ? -0.034 14.180 18.267 1.00 62.91 105 ALA A CA 1
ATOM 815 C C . ALA A 1 105 ? -0.121 13.289 17.019 1.00 62.91 105 ALA A C 1
ATOM 817 O O . ALA A 1 105 ? -0.141 13.788 15.902 1.00 62.91 105 ALA A O 1
ATOM 818 N N . THR A 1 106 ? -0.146 11.970 17.201 1.00 75.56 106 THR A N 1
ATOM 819 C CA . THR A 1 106 ? -0.428 10.996 16.139 1.00 75.56 106 THR A CA 1
ATOM 820 C C . THR A 1 106 ? -1.817 10.416 16.390 1.00 75.56 106 THR A C 1
ATOM 822 O O . THR A 1 106 ? -2.158 10.068 17.522 1.00 75.56 106 THR A O 1
ATOM 825 N N . GLY A 1 107 ? -2.647 10.344 15.350 1.00 84.31 107 GLY A N 1
ATOM 826 C CA . GLY A 1 107 ? -4.025 9.856 15.424 1.00 84.31 107 GLY A CA 1
ATOM 827 C C . GLY A 1 107 ? -5.095 10.914 15.140 1.00 84.31 107 GLY A C 1
ATOM 828 O O . GLY A 1 107 ? -4.839 11.953 14.534 1.00 84.31 107 GLY A O 1
ATOM 829 N N . TRP A 1 108 ? -6.333 10.594 15.519 1.00 88.19 108 TRP A N 1
ATOM 830 C CA . TRP A 1 108 ? -7.508 11.440 15.308 1.00 88.19 108 TRP A CA 1
ATOM 831 C C . TRP A 1 108 ? -7.610 12.522 16.383 1.00 88.19 108 TRP A C 1
ATOM 833 O O . TRP A 1 108 ? -7.681 12.204 17.570 1.00 88.19 108 TRP A O 1
ATOM 843 N N . ASP A 1 109 ? -7.681 13.780 15.958 1.00 87.19 109 ASP A N 1
ATOM 844 C CA . ASP A 1 109 ? -8.006 14.919 16.811 1.00 87.19 109 ASP A CA 1
ATOM 845 C C . ASP A 1 109 ? -9.523 15.169 16.777 1.00 87.19 109 ASP A C 1
ATOM 847 O O . ASP A 1 109 ? -10.063 15.616 15.753 1.00 87.19 109 ASP A O 1
ATOM 851 N N . PRO A 1 110 ? -10.244 14.874 17.874 1.00 89.00 110 PRO A N 1
ATOM 852 C CA . PRO A 1 110 ? -11.689 15.019 17.916 1.00 89.00 110 PRO A CA 1
ATOM 853 C C . PRO A 1 110 ? -12.153 16.475 17.974 1.00 89.00 110 PRO A C 1
ATOM 855 O O . PRO A 1 110 ? -13.307 16.718 17.611 1.00 89.00 110 PRO A O 1
ATOM 858 N N . ASP A 1 111 ? -11.314 17.416 18.398 1.00 90.56 111 ASP A N 1
ATOM 859 C CA . ASP A 1 111 ? -11.692 18.821 18.550 1.00 90.56 111 ASP A CA 1
ATOM 860 C C . ASP A 1 111 ? -11.598 19.534 17.201 1.00 90.56 111 ASP A C 1
ATOM 862 O O . ASP A 1 111 ? -12.545 20.199 16.776 1.00 90.56 111 ASP A O 1
ATOM 866 N N . ASN A 1 112 ? -10.506 19.295 16.471 1.00 89.12 112 ASN A N 1
ATOM 867 C CA . ASN A 1 112 ? -10.273 19.897 15.157 1.00 89.12 112 ASN A CA 1
ATOM 868 C C . ASN A 1 112 ? -10.787 19.046 13.982 1.00 89.12 112 ASN A C 1
ATOM 870 O O . ASN A 1 112 ? -10.815 19.526 12.851 1.00 89.12 112 ASN A O 1
ATOM 874 N N . LYS A 1 113 ? -11.231 17.804 14.233 1.00 90.38 113 LYS A N 1
ATOM 875 C CA . LYS A 1 113 ? -11.727 16.849 13.219 1.00 90.38 113 LYS A CA 1
ATOM 876 C C . LYS A 1 113 ? -10.696 16.523 12.133 1.00 90.38 113 LYS A C 1
ATOM 878 O O . LYS A 1 113 ? -11.038 16.408 10.955 1.00 90.38 113 LYS A O 1
ATOM 883 N N . ILE A 1 114 ? -9.438 16.360 12.531 1.00 89.06 114 ILE A N 1
ATOM 884 C CA . ILE A 1 114 ? -8.315 16.103 11.622 1.00 89.06 114 ILE A CA 1
ATOM 885 C C . ILE A 1 114 ? -7.548 14.843 12.015 1.00 89.06 114 ILE A C 1
ATOM 887 O O . ILE A 1 114 ? -7.522 14.438 13.174 1.00 89.06 114 ILE A O 1
ATOM 891 N N . TRP A 1 115 ? -6.913 14.221 11.022 1.00 86.44 115 TRP A N 1
ATOM 892 C CA . TRP A 1 115 ? -5.981 13.119 11.229 1.00 86.44 115 TRP A CA 1
ATOM 893 C C . TRP A 1 115 ? -4.545 13.628 11.197 1.00 86.44 115 TRP A C 1
ATOM 895 O O . TRP A 1 115 ? -4.121 14.231 10.211 1.00 86.44 115 TRP A O 1
ATOM 905 N N . TYR A 1 116 ? -3.782 13.297 12.231 1.00 86.12 116 TYR A N 1
ATOM 906 C CA . TYR A 1 116 ? -2.334 13.421 12.237 1.00 86.12 116 TYR A CA 1
ATOM 907 C C . TYR A 1 116 ? -1.719 12.048 11.959 1.00 86.12 116 TYR A C 1
ATOM 909 O O . TYR A 1 116 ? -1.777 11.145 12.793 1.00 86.12 116 TYR A O 1
ATOM 917 N N . LEU A 1 117 ? -1.179 11.860 10.756 1.00 83.81 117 LEU A N 1
ATOM 918 C CA . LEU A 1 117 ? -0.679 10.567 10.285 1.00 83.81 117 LEU A CA 1
ATOM 919 C C . LEU A 1 117 ? 0.849 10.566 10.189 1.00 83.81 117 LEU A C 1
ATOM 921 O O . LEU A 1 117 ? 1.465 11.585 9.877 1.00 83.81 117 LEU A O 1
ATOM 925 N N . GLN A 1 118 ? 1.457 9.399 10.407 1.00 82.62 118 GLN A N 1
ATOM 926 C CA . GLN A 1 118 ? 2.871 9.179 10.109 1.00 82.62 118 GLN A CA 1
ATOM 927 C C . GLN A 1 118 ? 3.146 9.328 8.605 1.00 82.62 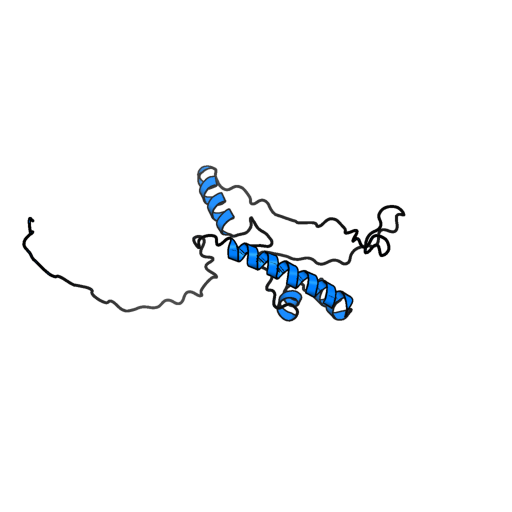118 GLN A C 1
ATOM 929 O O . GLN A 1 118 ? 2.261 9.145 7.765 1.00 82.62 118 GLN A O 1
ATOM 934 N N . LYS A 1 119 ? 4.401 9.638 8.263 1.00 81.62 119 LYS A N 1
ATOM 935 C CA . LYS A 1 119 ? 4.840 9.696 6.865 1.00 81.62 119 LYS A CA 1
ATOM 936 C C . LYS A 1 119 ? 4.696 8.319 6.218 1.00 81.62 119 LYS A C 1
ATOM 938 O O . LYS A 1 119 ? 5.093 7.314 6.797 1.00 81.62 119 LYS A O 1
ATOM 943 N N . THR A 1 120 ? 4.166 8.287 5.000 1.00 82.44 120 THR A N 1
ATOM 944 C CA . THR A 1 120 ? 4.171 7.076 4.176 1.00 82.44 120 THR A CA 1
ATOM 945 C C . THR A 1 120 ? 5.582 6.810 3.663 1.00 82.44 120 THR A C 1
ATOM 947 O O . THR A 1 120 ? 6.220 7.702 3.104 1.00 82.44 120 THR A O 1
ATOM 950 N N . GLU A 1 121 ? 6.052 5.575 3.823 1.00 85.00 121 GLU A N 1
ATOM 951 C CA . GLU A 1 121 ? 7.329 5.111 3.283 1.00 85.00 121 GLU A CA 1
ATOM 952 C C . GLU A 1 121 ? 7.096 4.280 2.019 1.00 85.00 121 GLU A C 1
ATOM 954 O O . GLU A 1 121 ? 6.236 3.399 1.984 1.00 85.00 121 GLU A O 1
ATOM 959 N N . LEU A 1 122 ? 7.877 4.559 0.975 1.00 84.81 122 LEU A N 1
ATOM 960 C CA . LEU A 1 122 ? 7.875 3.814 -0.279 1.00 84.81 122 LEU A CA 1
ATOM 961 C C . LEU A 1 122 ? 9.312 3.426 -0.625 1.00 84.81 122 LEU A C 1
ATOM 963 O O . LEU A 1 122 ? 10.168 4.291 -0.806 1.00 84.81 122 LEU A O 1
ATOM 967 N N . THR A 1 123 ? 9.551 2.126 -0.771 1.00 86.88 123 THR A N 1
ATOM 968 C CA . THR A 1 123 ? 10.837 1.595 -1.229 1.00 86.88 123 THR A CA 1
ATOM 969 C C . THR A 1 123 ? 10.741 1.243 -2.707 1.00 86.88 123 THR A C 1
ATOM 971 O O . THR A 1 123 ? 9.982 0.355 -3.090 1.00 86.88 123 THR A O 1
ATOM 974 N N . MET A 1 124 ? 11.534 1.918 -3.539 1.00 85.31 124 MET A N 1
ATOM 975 C CA . MET A 1 124 ? 11.693 1.606 -4.960 1.00 85.31 124 MET A CA 1
ATOM 976 C C . MET A 1 124 ? 13.150 1.264 -5.251 1.00 85.31 124 MET A C 1
ATOM 978 O O . MET A 1 124 ? 14.064 1.865 -4.690 1.00 85.31 124 MET A O 1
ATOM 982 N N . TYR A 1 125 ? 13.361 0.313 -6.154 1.00 85.62 125 TYR A N 1
ATOM 983 C CA . TYR A 1 125 ? 14.695 -0.093 -6.580 1.00 85.62 125 TYR A CA 1
ATOM 984 C C . TYR A 1 125 ? 15.029 0.542 -7.924 1.00 85.62 125 TYR A C 1
ATOM 986 O O . TYR A 1 125 ? 14.232 0.490 -8.858 1.00 85.62 125 TYR A O 1
ATOM 994 N N . ILE A 1 126 ? 16.228 1.110 -8.025 1.00 88.75 126 ILE A N 1
ATOM 995 C CA . ILE A 1 126 ? 16.776 1.589 -9.294 1.00 88.75 126 ILE A CA 1
ATOM 996 C C . ILE A 1 126 ? 17.429 0.387 -9.994 1.00 88.75 126 ILE A C 1
ATOM 998 O O . ILE A 1 126 ? 18.287 -0.257 -9.383 1.00 88.75 126 ILE A O 1
ATOM 1002 N N . PRO A 1 127 ? 17.042 0.048 -11.239 1.00 89.62 127 PRO A N 1
ATOM 1003 C CA . PRO A 1 127 ? 17.658 -1.061 -11.960 1.00 89.62 127 PRO A CA 1
ATOM 1004 C C . PRO A 1 127 ? 19.125 -0.755 -12.297 1.00 89.62 127 PRO A C 1
ATOM 1006 O O . PRO A 1 127 ? 19.504 0.396 -12.514 1.00 89.62 127 PRO A O 1
ATOM 1009 N N . THR A 1 128 ? 19.960 -1.793 -12.375 1.00 94.06 128 THR A N 1
ATOM 1010 C CA . THR A 1 128 ? 21.336 -1.667 -12.880 1.00 94.06 128 THR A CA 1
ATOM 1011 C C . THR A 1 128 ? 21.309 -1.192 -14.339 1.00 94.06 128 THR A C 1
ATOM 1013 O O . THR A 1 128 ? 20.508 -1.717 -15.118 1.00 94.06 128 THR A O 1
ATOM 1016 N N . PRO A 1 129 ? 22.151 -0.220 -14.738 1.00 94.75 129 PRO A N 1
ATOM 1017 C CA . PRO A 1 129 ? 22.124 0.289 -16.103 1.00 94.75 129 PRO A CA 1
ATOM 1018 C C . PRO A 1 129 ? 22.594 -0.784 -17.105 1.00 94.75 129 PRO A C 1
ATOM 1020 O O . PRO A 1 129 ? 23.604 -1.448 -16.851 1.00 94.75 129 PRO A O 1
ATOM 1023 N N . PRO A 1 130 ? 21.893 -0.956 -18.241 1.00 95.88 130 PRO A N 1
ATOM 1024 C CA . PRO A 1 130 ? 22.373 -1.771 -19.354 1.00 95.88 130 PRO A CA 1
ATOM 1025 C C . PRO A 1 130 ? 23.479 -1.028 -20.134 1.00 95.88 130 PRO A C 1
ATOM 1027 O O . PRO A 1 130 ? 23.794 0.115 -19.806 1.00 95.88 130 PRO A O 1
ATOM 1030 N N . PRO A 1 131 ? 24.083 -1.634 -21.173 1.00 98.06 131 PRO A N 1
ATOM 1031 C CA . PRO A 1 131 ? 25.010 -0.930 -22.060 1.00 98.06 131 PRO A CA 1
ATOM 1032 C C . PRO A 1 131 ? 24.401 0.334 -22.685 1.00 98.06 131 PRO A C 1
ATOM 1034 O O . PRO A 1 131 ? 23.198 0.379 -22.964 1.00 98.06 131 PRO A O 1
ATOM 1037 N N . LEU A 1 132 ? 25.237 1.348 -22.935 1.00 97.44 132 LEU A N 1
ATOM 1038 C CA . LEU A 1 132 ? 24.810 2.691 -23.355 1.00 97.44 132 LEU A CA 1
ATOM 1039 C C . LEU A 1 132 ? 23.938 2.664 -24.615 1.00 97.44 132 LEU A C 1
ATOM 1041 O O . LEU A 1 132 ? 22.918 3.350 -24.692 1.00 97.44 132 LEU A O 1
ATOM 1045 N N . GLU A 1 133 ? 24.307 1.833 -25.583 1.00 97.38 133 GLU A N 1
ATOM 1046 C CA . GLU A 1 133 ? 23.593 1.646 -26.842 1.00 97.38 133 GLU A CA 1
ATOM 1047 C C . GLU A 1 133 ? 22.176 1.068 -26.667 1.00 97.38 133 GLU A C 1
ATOM 1049 O O . GLU A 1 133 ? 21.345 1.202 -27.563 1.00 97.38 133 GLU A O 1
ATOM 1054 N N . GLN A 1 134 ? 21.871 0.475 -25.507 1.00 97.44 134 GLN A N 1
ATOM 1055 C CA . GLN A 1 134 ? 20.564 -0.107 -25.184 1.00 97.44 134 GLN A CA 1
ATOM 1056 C C . GLN A 1 134 ? 19.725 0.761 -24.241 1.00 97.44 134 GLN A C 1
ATOM 1058 O O . GLN A 1 134 ? 18.578 0.410 -23.968 1.00 97.44 134 GLN A O 1
ATOM 1063 N N . HIS A 1 135 ? 20.240 1.896 -23.753 1.00 96.25 135 HIS A N 1
ATOM 1064 C CA . HIS A 1 135 ? 19.539 2.725 -22.764 1.00 96.25 135 HIS A CA 1
ATOM 1065 C C . HIS A 1 135 ? 18.117 3.105 -23.198 1.00 96.25 135 HIS A C 1
ATOM 1067 O O . HIS A 1 135 ? 17.179 2.956 -22.420 1.00 96.25 135 HIS A O 1
ATOM 1073 N N . ALA A 1 136 ? 17.941 3.564 -24.441 1.00 95.00 136 ALA A N 1
ATOM 1074 C CA . ALA A 1 136 ? 16.631 3.986 -24.937 1.00 95.00 136 ALA A CA 1
ATOM 1075 C C . ALA A 1 136 ? 15.621 2.825 -24.966 1.00 95.00 136 ALA A C 1
ATOM 1077 O O . ALA A 1 136 ? 14.483 2.983 -24.529 1.00 95.00 136 ALA A O 1
ATOM 1078 N N . VAL A 1 137 ? 16.054 1.644 -25.422 1.00 93.25 137 VAL A N 1
ATOM 1079 C CA . VAL A 1 137 ? 15.219 0.434 -25.466 1.00 93.25 137 VAL A CA 1
ATOM 1080 C C . VAL A 1 137 ? 14.876 -0.034 -24.055 1.00 93.25 137 VAL A C 1
ATOM 1082 O O . VAL A 1 137 ? 13.724 -0.352 -23.773 1.00 93.25 137 VAL A O 1
ATOM 1085 N N . ALA A 1 138 ? 15.853 -0.033 -23.149 1.00 92.88 138 ALA A N 1
ATOM 1086 C CA . ALA A 1 138 ? 15.651 -0.453 -21.771 1.00 92.88 138 ALA A CA 1
ATOM 1087 C C . ALA A 1 138 ? 14.704 0.474 -21.003 1.00 92.88 138 ALA A C 1
ATOM 1089 O O . ALA A 1 138 ? 13.871 -0.013 -20.245 1.00 92.88 138 ALA A O 1
ATOM 1090 N N . LEU A 1 139 ? 14.781 1.790 -21.221 1.00 91.44 139 LEU A N 1
ATOM 1091 C CA . LEU A 1 139 ? 13.839 2.744 -20.632 1.00 91.44 139 LEU A CA 1
ATOM 1092 C C . LEU A 1 139 ? 12.422 2.562 -21.187 1.00 91.44 139 LEU A C 1
ATOM 1094 O O . LEU A 1 139 ? 11.468 2.567 -20.411 1.00 91.44 139 LEU A O 1
ATOM 1098 N N . ALA A 1 140 ? 12.280 2.346 -22.499 1.00 88.94 140 ALA A N 1
ATOM 1099 C CA . ALA A 1 140 ? 10.982 2.058 -23.109 1.00 88.94 140 ALA A CA 1
ATOM 1100 C C . ALA A 1 140 ? 10.370 0.766 -22.540 1.00 88.94 140 ALA A C 1
ATOM 1102 O O . ALA A 1 140 ? 9.216 0.763 -22.113 1.00 88.94 140 ALA A O 1
ATOM 1103 N N . ALA A 1 141 ? 11.164 -0.307 -22.447 1.00 87.25 141 ALA A N 1
ATOM 1104 C CA . ALA A 1 141 ? 10.738 -1.565 -21.843 1.00 87.25 141 ALA A CA 1
ATOM 1105 C C . ALA A 1 141 ? 10.388 -1.397 -20.357 1.00 87.25 141 ALA A C 1
ATOM 1107 O O . ALA A 1 141 ? 9.360 -1.898 -19.916 1.00 87.25 141 ALA A O 1
ATOM 1108 N N . TYR A 1 142 ? 11.194 -0.658 -19.587 1.00 85.06 142 TYR A N 1
ATOM 1109 C CA . TYR A 1 142 ? 10.916 -0.375 -18.178 1.00 85.06 142 TYR A CA 1
ATOM 1110 C C . TYR A 1 142 ? 9.568 0.335 -18.004 1.00 85.06 142 TYR A C 1
ATOM 1112 O O . TYR A 1 142 ? 8.760 -0.100 -17.181 1.00 85.06 142 TYR A O 1
ATOM 1120 N N . SER A 1 143 ? 9.294 1.367 -18.810 1.00 83.19 143 SER A N 1
ATOM 1121 C CA . SER A 1 143 ? 8.007 2.075 -18.798 1.00 83.19 143 SER A CA 1
ATOM 1122 C C . SER A 1 143 ? 6.836 1.128 -19.073 1.00 83.19 143 SER A C 1
ATOM 1124 O O . SER A 1 143 ? 5.846 1.152 -18.345 1.00 83.19 143 SER A O 1
ATOM 1126 N N . ALA A 1 144 ? 6.988 0.223 -20.045 1.00 78.25 144 ALA A N 1
ATOM 1127 C CA . ALA A 1 144 ? 5.963 -0.754 -20.410 1.00 78.25 144 ALA A CA 1
ATOM 1128 C C . ALA A 1 144 ? 5.661 -1.793 -19.310 1.00 78.25 144 ALA A C 1
ATOM 1130 O O . ALA A 1 144 ? 4.614 -2.430 -19.340 1.00 78.25 144 ALA A O 1
ATOM 1131 N N . THR A 1 145 ? 6.535 -1.970 -18.310 1.00 74.12 145 THR A N 1
ATOM 1132 C CA . THR A 1 145 ? 6.280 -2.904 -17.191 1.00 74.12 145 THR A CA 1
ATOM 1133 C C . THR A 1 145 ? 5.375 -2.343 -16.090 1.00 74.12 145 THR A C 1
ATOM 1135 O O . THR A 1 145 ? 5.217 -2.990 -15.054 1.00 74.12 145 THR A O 1
ATOM 1138 N N . ALA A 1 146 ? 4.850 -1.121 -16.244 1.00 65.62 146 ALA A N 1
ATOM 1139 C CA . ALA A 1 146 ? 4.071 -0.398 -15.233 1.00 65.62 146 ALA A CA 1
ATOM 1140 C C . ALA A 1 146 ? 4.788 -0.171 -13.878 1.00 65.62 146 ALA A C 1
ATOM 1142 O O . ALA A 1 146 ? 4.205 0.373 -12.940 1.00 65.62 146 ALA A O 1
ATOM 1143 N N . ARG A 1 147 ? 6.087 -0.497 -13.761 1.00 68.12 147 ARG A N 1
ATOM 1144 C CA . ARG A 1 147 ? 6.887 -0.294 -12.535 1.00 68.12 147 ARG A CA 1
ATOM 1145 C C . ARG A 1 147 ? 7.221 1.167 -12.234 1.00 68.12 147 ARG A C 1
ATOM 1147 O O . ARG A 1 147 ? 7.701 1.470 -11.144 1.00 68.12 147 ARG A O 1
ATOM 1154 N N . ALA A 1 148 ? 6.941 2.071 -13.168 1.00 64.50 148 ALA A N 1
ATOM 1155 C CA . ALA A 1 148 ? 6.954 3.508 -12.914 1.00 64.50 148 ALA A CA 1
ATOM 1156 C C . ALA A 1 148 ? 5.777 3.964 -12.023 1.00 64.50 148 ALA A C 1
ATOM 1158 O O . ALA A 1 148 ? 5.849 5.046 -11.443 1.00 64.50 148 ALA A O 1
ATOM 1159 N N . TYR A 1 149 ? 4.728 3.142 -11.871 1.00 69.25 149 TYR A N 1
ATOM 1160 C CA . TYR A 1 149 ? 3.482 3.517 -11.202 1.00 69.25 149 TYR A CA 1
ATOM 1161 C C . TYR A 1 149 ? 3.044 2.461 -10.172 1.00 69.25 149 TYR A C 1
ATOM 1163 O O . TYR A 1 149 ? 2.184 1.624 -10.452 1.00 69.25 149 TYR A O 1
ATOM 1171 N N . PRO A 1 150 ? 3.599 2.487 -8.948 1.00 65.25 150 PRO A N 1
ATOM 1172 C CA . PRO A 1 150 ? 3.467 1.393 -7.985 1.00 65.25 150 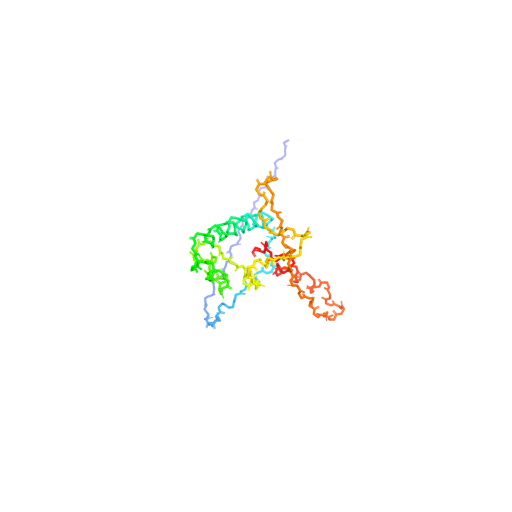PRO A CA 1
ATOM 1173 C C . PRO A 1 150 ? 2.049 1.148 -7.459 1.00 65.25 150 PRO A C 1
ATOM 1175 O O . PRO A 1 150 ? 1.872 0.188 -6.733 1.00 65.25 150 PRO A O 1
ATOM 1178 N N . PHE A 1 151 ? 1.046 1.968 -7.782 1.00 65.00 151 PHE A N 1
ATOM 1179 C CA . PHE A 1 151 ? -0.334 1.788 -7.298 1.00 65.00 151 PHE A CA 1
ATOM 1180 C C . PHE A 1 151 ? -1.396 1.917 -8.394 1.00 65.00 151 PHE A C 1
ATOM 1182 O O . PHE A 1 151 ? -2.585 1.842 -8.100 1.00 65.00 151 PHE A O 1
ATOM 1189 N N . THR A 1 152 ? -0.985 2.127 -9.646 1.00 57.69 152 THR A N 1
ATOM 1190 C CA . THR A 1 152 ? -1.905 2.364 -10.773 1.00 57.69 152 THR A CA 1
ATOM 1191 C C . THR A 1 152 ? -1.519 1.566 -12.018 1.00 57.69 152 THR A C 1
ATOM 1193 O O . THR A 1 152 ? -1.961 1.897 -13.116 1.00 57.69 152 THR A O 1
ATOM 1196 N N . GLY A 1 153 ? -0.665 0.547 -11.867 1.00 54.06 153 GLY A N 1
ATOM 1197 C CA . GLY A 1 153 ? -0.323 -0.351 -12.965 1.00 54.06 153 GLY A CA 1
ATOM 1198 C C . GLY A 1 153 ? -1.564 -1.086 -13.468 1.00 54.06 153 GLY A C 1
ATOM 1199 O O . GLY A 1 153 ? -2.311 -1.639 -12.661 1.00 54.06 153 GLY A O 1
ATOM 1200 N N . CYS A 1 154 ? -1.782 -1.012 -14.782 1.00 44.75 154 CYS A N 1
ATOM 1201 C CA . CYS A 1 154 ? -2.848 -1.695 -15.515 1.00 44.75 154 CYS A CA 1
ATOM 1202 C C . CYS A 1 154 ? -2.485 -3.163 -15.765 1.00 44.75 154 CYS A C 1
ATOM 1204 O O . CYS A 1 154 ? -1.274 -3.440 -15.931 1.00 44.75 154 CYS A O 1
#

Solvent-accessible surface area (backbone atoms only — not comparable to full-atom values): 10380 Å² total; per-residue (Å²): 142,84,84,84,86,87,89,86,83,88,88,86,83,85,83,88,85,87,87,85,90,75,94,69,81,82,68,86,75,78,69,67,76,68,74,87,54,70,64,52,27,49,51,38,44,52,52,48,54,54,31,53,56,49,49,51,54,43,31,74,74,32,70,67,48,34,48,43,39,46,75,39,40,63,59,36,34,42,73,75,51,73,34,78,69,60,89,90,56,84,81,82,58,76,84,83,78,81,58,86,58,93,81,55,75,63,44,79,40,83,88,80,72,44,77,36,76,80,85,88,84,82,91,82,83,82,77,82,83,70,61,78,95,43,45,71,60,52,51,54,53,46,54,51,65,33,71,84,36,87,70,34,56,119